Protein AF-A0A381T973-F1 (afdb_monomer)

pLDDT: mean 75.65, std 19.31, range [43.84, 96.19]

Organism: NCBI:txid408172

Foldseek 3Di:
DAKKKKKKFWWQCPPPDPRPPTDIDIDMDGDPHPVRLVVLQVLQQVLVVRQCPPPDPVSVVSNVCCVPTTPDMHMDIDDDDTPPPPCPPVPCPPPVPVVVVVVPPPPPDDDDD

Sequence (113 aa):
MKWVILVYLSINTNIGLPVDDVRHRRFDFPATDFSECIDISEQINDLVNRGRESEDQVVRSFYWVYHNMLDDIKAECVYGEPMSPSTKWENNDPWLWRNLVEDNFLTPEPPPQ

Mean predicted aligned error: 13.14 Å

Structure (mmCIF, N/CA/C/O backbone):
data_AF-A0A381T973-F1
#
_entry.id   AF-A0A381T973-F1
#
loop_
_atom_site.group_PDB
_atom_site.id
_atom_site.type_symbol
_atom_site.label_atom_id
_atom_site.label_alt_id
_atom_site.label_comp_id
_atom_site.label_asym_id
_atom_site.label_entity_id
_atom_site.label_seq_id
_atom_site.pdbx_PDB_ins_code
_atom_site.Cartn_x
_atom_site.Cartn_y
_atom_site.Cartn_z
_atom_site.occupancy
_atom_site.B_iso_or_equiv
_atom_site.auth_seq_id
_atom_site.auth_comp_id
_atom_site.auth_asym_id
_atom_site.auth_atom_id
_atom_site.pdbx_PDB_model_num
ATOM 1 N N . MET A 1 1 ? -17.484 -9.212 8.013 1.00 72.12 1 MET A N 1
ATOM 2 C CA . MET A 1 1 ? -17.174 -7.994 7.235 1.00 72.12 1 MET A CA 1
ATOM 3 C C . MET A 1 1 ? -16.205 -7.134 8.020 1.00 72.12 1 MET A C 1
ATOM 5 O O . MET A 1 1 ? -16.425 -6.942 9.211 1.00 72.12 1 MET A O 1
ATOM 9 N N . LYS A 1 2 ? -15.133 -6.669 7.385 1.00 88.38 2 LYS A N 1
ATOM 10 C CA . LYS A 1 2 ? -14.147 -5.754 7.972 1.00 88.38 2 LYS A CA 1
ATOM 11 C C . LYS A 1 2 ? -13.603 -4.821 6.895 1.00 88.38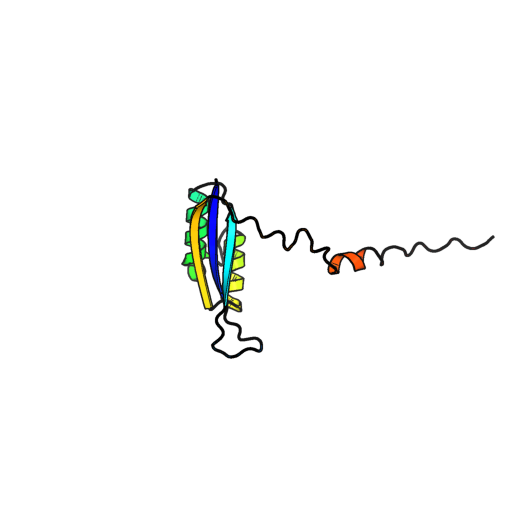 2 LYS A C 1
ATOM 13 O O . LYS A 1 2 ? -13.839 -5.048 5.709 1.00 88.38 2 LYS A O 1
ATOM 18 N N . TRP A 1 3 ? -12.903 -3.777 7.315 1.00 92.62 3 TRP A N 1
ATOM 19 C CA . TRP A 1 3 ? -12.137 -2.948 6.397 1.00 92.62 3 TRP A CA 1
ATOM 20 C C . TRP A 1 3 ? -10.917 -3.732 5.909 1.00 92.62 3 TRP A C 1
ATOM 22 O O . TRP A 1 3 ? -10.257 -4.428 6.685 1.00 92.62 3 TRP A O 1
ATOM 32 N N . VAL A 1 4 ? -10.680 -3.697 4.605 1.00 91.88 4 VAL A N 1
ATOM 33 C CA . VAL A 1 4 ? -9.623 -4.441 3.922 1.00 91.88 4 VAL A CA 1
ATOM 34 C C . VAL A 1 4 ? -8.941 -3.492 2.956 1.00 91.88 4 VAL A C 1
ATOM 36 O O . VAL A 1 4 ? -9.606 -2.747 2.238 1.00 91.88 4 VAL A O 1
ATOM 39 N N . ILE A 1 5 ? -7.618 -3.544 2.929 1.00 93.12 5 ILE A N 1
ATOM 40 C CA . ILE A 1 5 ? -6.807 -2.795 1.982 1.00 93.12 5 ILE A CA 1
ATOM 41 C C . ILE A 1 5 ? -6.423 -3.761 0.866 1.00 93.12 5 ILE A C 1
ATOM 43 O O . ILE A 1 5 ? -5.786 -4.787 1.113 1.00 93.12 5 ILE A O 1
ATOM 47 N N . LEU A 1 6 ? -6.852 -3.460 -0.357 1.00 91.12 6 LEU A N 1
ATOM 48 C CA . LEU A 1 6 ? -6.474 -4.187 -1.564 1.00 91.12 6 LEU A CA 1
ATOM 49 C C . LEU A 1 6 ? -5.299 -3.467 -2.205 1.00 91.12 6 LEU A C 1
ATOM 51 O O . LEU A 1 6 ? -5.414 -2.288 -2.505 1.00 91.12 6 LEU A O 1
ATOM 55 N N . VAL A 1 7 ? -4.196 -4.166 -2.449 1.00 90.75 7 VAL A N 1
ATOM 56 C CA . VAL A 1 7 ? -3.004 -3.608 -3.095 1.00 90.75 7 VAL A CA 1
ATOM 57 C C . VAL A 1 7 ? -2.736 -4.345 -4.395 1.00 90.75 7 VAL A C 1
ATOM 59 O O . VAL A 1 7 ? -2.556 -5.562 -4.404 1.00 90.75 7 VAL A O 1
ATOM 62 N N . TYR A 1 8 ? -2.691 -3.604 -5.492 1.00 88.88 8 TYR A N 1
ATOM 63 C CA . TYR A 1 8 ? -2.426 -4.070 -6.844 1.00 88.88 8 TYR A CA 1
ATOM 64 C C . TYR A 1 8 ? -0.998 -3.689 -7.222 1.00 88.88 8 TYR A C 1
ATOM 66 O O . TYR A 1 8 ? -0.626 -2.522 -7.147 1.00 88.88 8 TYR A O 1
ATOM 74 N N . LEU A 1 9 ? -0.200 -4.677 -7.615 1.00 88.94 9 LEU A N 1
ATOM 75 C CA . LEU A 1 9 ? 1.197 -4.520 -8.000 1.00 88.94 9 LEU A CA 1
ATOM 76 C C . LEU A 1 9 ? 1.356 -4.850 -9.479 1.00 88.94 9 LEU A C 1
ATOM 78 O O . LEU A 1 9 ? 0.962 -5.944 -9.895 1.00 88.94 9 LEU A O 1
ATOM 82 N N . SER A 1 10 ? 2.011 -3.970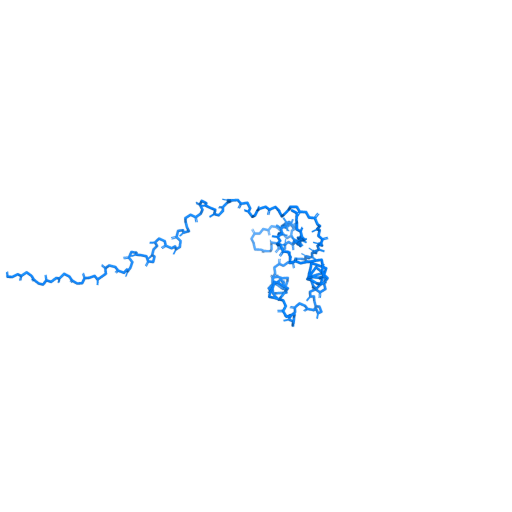 -10.223 1.00 85.88 10 SER A N 1
ATOM 83 C CA . SER A 1 10 ? 2.532 -4.254 -11.559 1.00 85.88 10 SER A CA 1
ATOM 84 C C . SER A 1 10 ? 4.025 -4.514 -11.439 1.00 85.88 10 SER A C 1
ATOM 86 O O . SER A 1 10 ? 4.779 -3.669 -10.967 1.00 85.88 10 SER A O 1
ATOM 88 N N . ILE A 1 11 ? 4.457 -5.715 -11.803 1.00 80.94 11 ILE A N 1
ATOM 89 C CA . ILE A 1 11 ? 5.840 -6.167 -11.651 1.00 80.94 11 ILE A CA 1
ATOM 90 C C . ILE A 1 11 ? 6.528 -6.086 -13.007 1.00 80.94 11 ILE A C 1
ATOM 92 O O . ILE A 1 11 ? 6.051 -6.689 -13.973 1.00 80.94 11 ILE A O 1
ATOM 96 N N . ASN A 1 12 ? 7.683 -5.424 -13.044 1.00 68.88 12 ASN A N 1
ATOM 97 C CA . ASN A 1 12 ? 8.559 -5.448 -14.204 1.00 68.88 12 ASN A CA 1
ATOM 98 C C . ASN A 1 12 ? 9.484 -6.672 -14.112 1.00 68.88 12 ASN A C 1
ATOM 100 O O . ASN A 1 12 ? 10.458 -6.685 -13.353 1.00 68.88 12 ASN A O 1
ATOM 104 N N . THR A 1 13 ? 9.174 -7.748 -14.839 1.00 60.09 13 THR A N 1
ATOM 105 C CA . THR A 1 13 ? 10.004 -8.960 -14.826 1.00 60.09 13 THR A CA 1
ATOM 106 C C . THR A 1 13 ? 11.170 -8.854 -15.806 1.00 60.09 13 THR A C 1
ATOM 108 O O . THR A 1 13 ? 11.237 -9.591 -16.782 1.00 60.09 13 THR A O 1
ATOM 111 N N . ASN A 1 14 ? 12.145 -7.996 -15.505 1.00 56.62 14 ASN A N 1
ATOM 112 C CA . ASN A 1 14 ? 13.412 -7.944 -16.251 1.00 56.62 14 ASN A CA 1
ATOM 113 C C . ASN A 1 14 ? 14.347 -9.138 -15.960 1.00 56.62 14 ASN A C 1
ATOM 115 O O . ASN A 1 14 ? 15.410 -9.270 -16.566 1.00 56.62 14 ASN A O 1
ATOM 119 N N . ILE A 1 15 ? 13.984 -10.028 -15.030 1.00 55.03 15 ILE A N 1
ATOM 120 C CA . ILE A 1 15 ? 14.789 -11.206 -14.690 1.00 55.03 15 ILE A CA 1
ATOM 121 C C . ILE A 1 15 ? 14.402 -12.369 -15.617 1.00 55.03 15 ILE A C 1
ATOM 123 O O . ILE A 1 15 ? 13.518 -13.164 -15.305 1.00 55.03 15 ILE A O 1
ATOM 127 N N . GLY A 1 16 ? 15.088 -12.466 -16.760 1.00 52.16 16 GLY A N 1
ATOM 128 C CA . GLY A 1 16 ? 15.096 -13.656 -17.627 1.00 52.16 16 GLY A CA 1
ATOM 129 C C . GLY A 1 16 ? 13.883 -13.854 -18.547 1.00 52.16 16 GLY A C 1
ATOM 130 O O . GLY A 1 16 ? 13.744 -14.933 -19.121 1.00 52.16 16 GLY A O 1
ATOM 131 N N . LEU A 1 17 ? 13.022 -12.845 -18.701 1.00 53.53 17 LEU A N 1
ATOM 132 C CA . LEU A 1 17 ? 11.838 -12.859 -19.568 1.00 53.53 17 LEU A CA 1
ATOM 133 C C . LEU A 1 17 ? 11.851 -11.654 -20.533 1.00 53.53 17 LEU A C 1
ATOM 135 O O . LEU A 1 17 ? 12.644 -10.732 -20.330 1.00 53.53 17 LEU A O 1
ATOM 139 N N . PRO A 1 18 ? 11.040 -11.661 -21.611 1.00 55.50 18 PRO A N 1
ATOM 140 C CA . PRO A 1 18 ? 10.945 -10.531 -22.534 1.00 55.50 18 PRO A CA 1
ATOM 141 C C . PRO A 1 18 ? 10.552 -9.244 -21.798 1.00 55.50 18 PRO A C 1
ATOM 143 O O . PRO A 1 18 ? 9.714 -9.282 -20.900 1.00 55.50 18 PRO A O 1
ATOM 146 N N . VAL A 1 19 ? 11.129 -8.116 -22.224 1.00 55.78 19 VAL A N 1
ATOM 147 C CA . VAL A 1 19 ? 11.013 -6.770 -21.614 1.00 55.78 19 VAL A CA 1
ATOM 148 C C . VAL A 1 19 ? 9.557 -6.279 -21.473 1.00 55.78 19 VAL A C 1
ATOM 150 O O . VAL A 1 19 ? 9.288 -5.370 -20.697 1.00 55.78 19 VAL A O 1
ATOM 153 N N . ASP A 1 20 ? 8.608 -6.926 -22.153 1.00 57.59 20 ASP A N 1
ATOM 154 C CA . ASP A 1 20 ? 7.195 -6.536 -22.209 1.00 57.59 20 ASP A CA 1
ATOM 155 C C . ASP A 1 20 ? 6.251 -7.411 -21.348 1.00 57.59 20 ASP A C 1
ATOM 157 O O . ASP A 1 20 ? 5.033 -7.237 -21.401 1.00 57.59 20 ASP A O 1
ATOM 161 N N . ASP A 1 21 ? 6.762 -8.369 -20.559 1.00 58.41 21 ASP A N 1
ATOM 162 C CA . ASP A 1 21 ? 5.920 -9.302 -19.780 1.00 58.41 21 ASP A CA 1
ATOM 163 C C . ASP A 1 21 ? 5.493 -8.702 -18.416 1.00 58.41 21 ASP A C 1
ATOM 165 O O . ASP A 1 21 ? 5.953 -9.115 -17.352 1.00 58.41 21 ASP A O 1
ATOM 169 N N . VAL A 1 22 ? 4.614 -7.690 -18.424 1.00 63.28 22 VAL A N 1
ATOM 170 C CA . VAL A 1 22 ? 4.101 -7.050 -17.191 1.00 63.28 22 VAL A CA 1
ATOM 171 C C . VAL A 1 22 ? 3.138 -7.984 -16.452 1.00 63.28 22 VAL A C 1
ATOM 173 O O . VAL A 1 22 ? 2.074 -8.353 -16.958 1.00 63.28 22 VAL A O 1
ATOM 176 N N . ARG A 1 23 ? 3.471 -8.338 -15.204 1.00 72.06 23 ARG A N 1
ATOM 177 C CA . ARG A 1 23 ? 2.630 -9.208 -14.363 1.00 72.06 23 ARG A CA 1
ATOM 178 C C . ARG A 1 23 ? 1.913 -8.420 -13.285 1.00 72.06 23 ARG A C 1
ATOM 180 O O . ARG A 1 23 ? 2.542 -7.686 -12.531 1.00 72.06 23 ARG A O 1
ATOM 187 N N . HIS A 1 24 ? 0.617 -8.675 -13.144 1.00 78.12 24 HIS A N 1
ATOM 188 C CA . HIS A 1 24 ? -0.206 -8.075 -12.101 1.00 78.12 24 HIS A CA 1
ATOM 189 C C . HIS A 1 24 ? -0.384 -9.053 -10.935 1.00 78.12 24 HIS A C 1
ATOM 191 O O . HIS A 1 24 ? -0.712 -10.227 -11.135 1.00 78.12 24 HIS A O 1
ATOM 197 N N . ARG A 1 25 ? -0.181 -8.583 -9.704 1.00 81.56 25 ARG A N 1
ATOM 198 C CA . ARG A 1 25 ? -0.517 -9.316 -8.474 1.00 81.56 25 ARG A CA 1
ATOM 199 C C . ARG A 1 25 ? -1.397 -8.465 -7.579 1.00 81.56 25 ARG A C 1
ATOM 201 O O . ARG A 1 25 ? -1.276 -7.249 -7.575 1.00 81.56 25 ARG A O 1
ATOM 208 N N . ARG A 1 26 ? -2.249 -9.119 -6.792 1.00 82.50 26 ARG A N 1
ATOM 209 C CA . ARG A 1 26 ? -3.049 -8.466 -5.759 1.00 82.50 26 ARG A CA 1
ATOM 210 C C . ARG A 1 26 ? -2.746 -9.078 -4.401 1.00 82.50 26 ARG A C 1
ATOM 212 O O . ARG A 1 26 ? -2.684 -10.301 -4.289 1.00 82.50 26 ARG A O 1
ATOM 219 N N . PHE A 1 27 ? -2.605 -8.218 -3.408 1.00 84.00 27 PHE A N 1
ATOM 220 C CA . PHE A 1 27 ? -2.556 -8.565 -1.999 1.00 84.00 27 PHE A CA 1
ATOM 221 C C . PHE A 1 27 ? -3.742 -7.933 -1.294 1.00 84.00 27 PHE A C 1
ATOM 223 O O . PHE A 1 27 ? -4.202 -6.862 -1.682 1.00 84.00 27 PHE A O 1
ATOM 230 N N . ASP A 1 28 ? -4.224 -8.596 -0.261 1.00 85.62 28 ASP A N 1
ATOM 231 C CA . ASP A 1 28 ? -5.250 -8.064 0.607 1.00 85.62 28 ASP A CA 1
ATOM 232 C C . ASP A 1 28 ? -4.858 -8.287 2.061 1.00 85.62 28 ASP A C 1
ATOM 234 O O . ASP A 1 28 ? -4.351 -9.345 2.439 1.00 85.62 28 ASP A O 1
ATOM 238 N N . PHE A 1 29 ? -5.047 -7.258 2.877 1.00 85.00 29 PHE A N 1
ATOM 239 C CA . PHE A 1 29 ? -4.796 -7.344 4.307 1.00 85.00 29 PHE A CA 1
ATOM 240 C C . PHE A 1 29 ? -5.863 -6.580 5.085 1.00 85.00 29 PHE A C 1
ATOM 242 O O . PHE A 1 29 ? -6.420 -5.591 4.599 1.00 85.00 29 PHE A O 1
ATOM 249 N N . PRO A 1 30 ? -6.220 -7.078 6.277 1.00 89.88 30 PRO A N 1
ATOM 250 C CA . PRO A 1 30 ? -7.243 -6.449 7.089 1.00 89.88 30 PRO A CA 1
ATOM 251 C C . PRO A 1 30 ? -6.736 -5.153 7.722 1.00 89.88 30 PRO A C 1
ATOM 253 O O . PRO A 1 30 ? -5.593 -5.097 8.163 1.00 89.88 30 PRO A O 1
ATOM 256 N N . ALA A 1 31 ? -7.627 -4.174 7.837 1.00 90.56 31 ALA A N 1
ATOM 257 C CA . ALA A 1 31 ? -7.460 -2.992 8.674 1.00 90.56 31 ALA A CA 1
ATOM 258 C C . ALA A 1 31 ? -8.367 -3.091 9.912 1.00 90.56 31 ALA A C 1
ATOM 260 O O . ALA A 1 31 ? -9.396 -3.782 9.897 1.00 90.56 31 ALA A O 1
ATOM 261 N N . THR A 1 32 ? -7.991 -2.399 10.981 1.00 91.38 32 THR A N 1
ATOM 262 C CA . THR A 1 32 ? -8.734 -2.341 12.246 1.00 91.38 32 THR A CA 1
ATOM 263 C C . THR A 1 32 ? -10.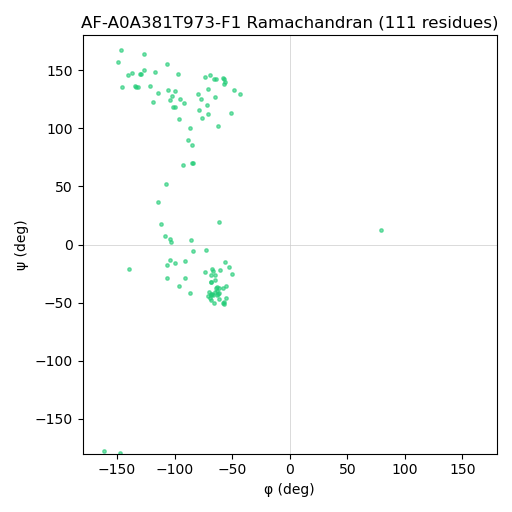019 -1.538 12.079 1.00 91.38 32 THR A C 1
ATOM 265 O O . THR A 1 32 ? -11.087 -1.971 12.518 1.00 91.38 32 THR A O 1
ATOM 268 N N . ASP A 1 33 ? -9.938 -0.393 11.399 1.00 93.06 33 ASP A N 1
ATOM 269 C CA . ASP A 1 33 ? -11.065 0.498 11.146 1.00 93.06 33 ASP A CA 1
ATOM 270 C C . ASP A 1 33 ? -10.953 1.237 9.798 1.00 93.06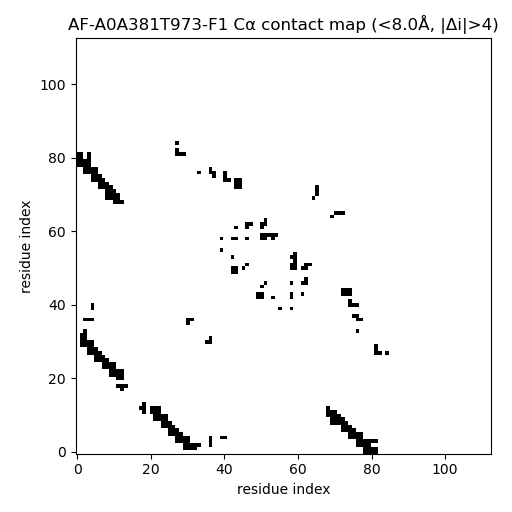 33 ASP A C 1
ATOM 272 O O . ASP A 1 33 ? -10.033 1.020 9.009 1.00 93.06 33 ASP A O 1
ATOM 276 N N . PHE A 1 34 ? -11.946 2.082 9.508 1.00 93.69 34 PHE A N 1
ATOM 277 C CA . PHE A 1 34 ? -12.005 2.866 8.273 1.00 93.69 34 PHE A CA 1
ATOM 278 C C . PHE A 1 34 ? -10.863 3.882 8.161 1.00 93.69 34 PHE A C 1
ATOM 280 O O . PHE A 1 34 ? -10.360 4.109 7.062 1.00 93.69 34 PHE A O 1
ATOM 287 N N . SER A 1 35 ? -10.470 4.494 9.281 1.00 95.88 35 SER A N 1
ATOM 288 C CA . SER A 1 35 ? -9.448 5.539 9.301 1.00 95.88 35 SER A CA 1
ATOM 289 C C . SER A 1 35 ? -8.090 4.952 8.953 1.00 95.88 35 SER A C 1
ATOM 291 O O . SER A 1 35 ? -7.414 5.482 8.079 1.00 95.88 35 SER A O 1
ATOM 293 N N . GLU A 1 36 ? -7.724 3.832 9.580 1.00 94.56 36 GLU A N 1
ATOM 294 C CA . GLU A 1 36 ? -6.497 3.098 9.259 1.00 94.56 36 GLU A CA 1
ATOM 295 C C . GLU A 1 36 ? -6.513 2.605 7.803 1.00 94.56 36 GLU A C 1
ATOM 297 O O . GLU A 1 36 ? -5.527 2.729 7.082 1.00 94.56 36 GLU A O 1
ATOM 302 N N . CYS A 1 37 ? -7.657 2.095 7.342 1.00 94.88 37 CYS A N 1
ATOM 303 C CA . CYS A 1 37 ? -7.815 1.588 5.982 1.00 94.88 37 CYS A CA 1
ATOM 304 C C . CYS A 1 37 ? -7.578 2.662 4.909 1.00 94.88 37 CYS A C 1
ATOM 306 O O . CYS A 1 37 ? -6.836 2.423 3.954 1.00 94.88 37 CYS A O 1
ATOM 308 N N . ILE A 1 38 ? -8.177 3.847 5.072 1.00 96.19 38 ILE A N 1
ATOM 309 C CA . ILE A 1 38 ? -7.946 4.985 4.175 1.00 96.19 38 ILE A CA 1
ATOM 310 C C . ILE A 1 38 ? -6.499 5.465 4.285 1.00 96.19 38 ILE A C 1
ATOM 312 O O . ILE A 1 38 ? -5.841 5.561 3.252 1.00 96.19 38 ILE A O 1
ATOM 316 N N . ASP A 1 39 ? -5.992 5.696 5.498 1.00 95.88 39 ASP A N 1
ATOM 317 C CA . ASP A 1 39 ? -4.656 6.260 5.719 1.00 95.88 39 ASP A CA 1
ATOM 318 C C . ASP A 1 39 ? -3.558 5.398 5.081 1.00 95.88 39 ASP A C 1
ATOM 320 O O . ASP A 1 39 ? -2.779 5.882 4.257 1.00 95.88 39 ASP A O 1
ATOM 324 N N . ILE A 1 40 ? -3.559 4.088 5.348 1.00 95.25 40 ILE A N 1
ATOM 325 C CA . ILE A 1 40 ? -2.594 3.170 4.733 1.00 95.25 40 ILE A CA 1
ATOM 326 C C . ILE A 1 40 ? -2.769 3.139 3.209 1.00 95.25 40 ILE A C 1
ATOM 328 O O . ILE A 1 40 ? -1.777 3.167 2.481 1.00 95.25 40 ILE A O 1
ATOM 332 N N . SER A 1 41 ? -4.005 3.105 2.693 1.00 95.06 41 SER A N 1
ATOM 333 C CA . SER A 1 41 ? -4.232 3.079 1.241 1.00 95.06 41 SER A CA 1
ATOM 334 C C . SER A 1 41 ? -3.720 4.344 0.539 1.00 95.06 41 SER A C 1
ATOM 336 O O . SER A 1 41 ? -3.100 4.253 -0.521 1.00 95.06 41 SER A O 1
ATOM 338 N N . GLU A 1 42 ? -3.901 5.520 1.143 1.00 95.69 42 GLU A N 1
ATOM 339 C CA . GLU A 1 42 ? -3.387 6.790 0.629 1.00 95.69 42 GLU A CA 1
ATOM 340 C C . GLU A 1 42 ? -1.861 6.839 0.689 1.00 95.69 42 GLU A C 1
ATOM 342 O O . GLU A 1 42 ? -1.221 7.252 -0.277 1.00 95.69 42 GLU A O 1
ATOM 347 N N . GLN A 1 43 ? -1.262 6.367 1.784 1.00 96.19 43 GLN A N 1
ATOM 348 C CA . GLN A 1 43 ? 0.191 6.277 1.902 1.00 96.19 43 GLN A CA 1
ATOM 349 C C . GLN A 1 43 ? 0.802 5.310 0.880 1.00 96.19 43 GLN A C 1
ATOM 351 O O . GLN A 1 43 ? 1.869 5.602 0.343 1.00 96.19 43 GLN A O 1
ATOM 356 N N . ILE A 1 44 ? 0.131 4.193 0.569 1.00 94.94 44 ILE A N 1
ATOM 357 C CA . ILE A 1 44 ? 0.571 3.270 -0.488 1.00 94.94 44 ILE A CA 1
ATOM 358 C C . ILE A 1 44 ? 0.478 3.937 -1.869 1.00 94.94 44 ILE A C 1
ATOM 360 O O . ILE A 1 44 ? 1.405 3.837 -2.671 1.00 94.94 44 ILE A O 1
ATOM 364 N N . ASN A 1 45 ? -0.611 4.654 -2.147 1.00 94.00 45 ASN A N 1
ATOM 365 C CA . ASN A 1 45 ? -0.781 5.377 -3.411 1.00 94.00 45 ASN A CA 1
ATOM 366 C C . ASN A 1 45 ? 0.200 6.557 -3.575 1.00 94.00 45 ASN A C 1
ATOM 368 O O . ASN A 1 45 ? 0.456 6.979 -4.700 1.00 94.00 45 ASN A O 1
ATOM 372 N N . ASP A 1 46 ? 0.769 7.067 -2.480 1.00 94.94 46 ASP A N 1
ATOM 373 C CA . ASP A 1 46 ? 1.781 8.133 -2.456 1.00 94.94 46 ASP A CA 1
ATOM 374 C C . ASP A 1 46 ? 3.144 7.637 -1.923 1.00 94.94 46 ASP A C 1
ATOM 376 O O . ASP A 1 46 ? 3.880 8.339 -1.220 1.00 94.94 46 ASP A O 1
ATOM 380 N N . LEU A 1 47 ? 3.500 6.390 -2.254 1.00 92.62 47 LEU A N 1
ATOM 381 C CA . LEU A 1 47 ? 4.695 5.709 -1.740 1.00 92.62 47 LEU A CA 1
ATOM 382 C C . LEU A 1 47 ? 5.998 6.469 -1.970 1.00 92.62 47 LEU A C 1
ATOM 384 O O . LEU A 1 47 ? 6.888 6.422 -1.123 1.00 92.62 47 LEU A O 1
ATOM 388 N N . VAL A 1 48 ? 6.129 7.167 -3.096 1.00 90.19 48 VAL A N 1
ATOM 389 C CA . VAL A 1 48 ? 7.348 7.918 -3.427 1.00 90.19 48 VAL A CA 1
ATOM 390 C C . VAL A 1 48 ? 7.624 9.010 -2.391 1.00 90.19 48 VAL A C 1
ATOM 392 O O . VAL A 1 48 ? 8.778 9.216 -2.022 1.00 90.19 48 VAL A O 1
ATOM 395 N N . ASN A 1 49 ? 6.578 9.669 -1.887 1.00 91.38 49 ASN A N 1
ATOM 396 C CA . ASN A 1 49 ? 6.721 10.785 -0.955 1.00 91.38 49 ASN A CA 1
ATOM 397 C C . ASN A 1 49 ? 6.581 10.353 0.509 1.00 91.38 49 ASN A C 1
ATOM 399 O O . ASN A 1 49 ? 7.268 10.890 1.374 1.00 91.38 49 ASN A O 1
ATOM 403 N N . ARG A 1 50 ? 5.704 9.384 0.798 1.00 92.00 50 ARG A N 1
ATOM 404 C CA . ARG A 1 50 ? 5.347 8.982 2.171 1.00 92.00 50 ARG A CA 1
ATOM 405 C C . ARG A 1 50 ? 5.928 7.638 2.593 1.00 92.00 50 ARG A C 1
ATOM 407 O O . ARG A 1 50 ? 6.007 7.341 3.779 1.00 92.00 50 ARG A O 1
ATOM 414 N N . GLY A 1 51 ? 6.356 6.821 1.635 1.00 91.44 51 GLY A N 1
ATOM 415 C CA . GLY A 1 51 ? 6.645 5.412 1.867 1.00 91.44 51 GLY A CA 1
ATOM 416 C C . GLY A 1 51 ? 7.861 5.142 2.745 1.00 91.44 51 GLY A C 1
ATOM 417 O O . GLY A 1 51 ? 7.814 4.277 3.614 1.00 91.44 51 GLY A O 1
ATOM 418 N N . ARG A 1 52 ? 8.956 5.879 2.536 1.00 93.00 52 ARG A N 1
ATOM 419 C CA . ARG A 1 52 ? 10.242 5.615 3.202 1.00 93.00 52 ARG A CA 1
ATOM 420 C C . ARG A 1 52 ? 10.188 5.812 4.717 1.00 93.00 52 ARG A C 1
ATOM 422 O O . ARG A 1 52 ? 10.802 5.043 5.453 1.00 93.00 52 ARG A O 1
ATOM 429 N N . GLU A 1 53 ? 9.496 6.860 5.151 1.00 94.06 53 GLU A N 1
ATOM 430 C CA . GLU A 1 53 ? 9.455 7.330 6.542 1.00 94.06 53 GLU A CA 1
ATOM 431 C C . GLU A 1 53 ? 8.104 7.060 7.214 1.00 94.06 53 GLU A C 1
ATOM 433 O O . GLU A 1 53 ? 7.882 7.508 8.332 1.00 94.06 53 GLU A O 1
ATOM 438 N N . SER A 1 54 ? 7.203 6.321 6.556 1.00 93.12 54 SER A N 1
ATOM 439 C CA . SER A 1 54 ? 5.918 5.946 7.146 1.00 93.12 54 SER A CA 1
ATOM 440 C C . SER A 1 54 ? 6.115 5.214 8.476 1.00 93.12 54 SER A C 1
ATOM 442 O O . SER A 1 54 ? 7.005 4.370 8.612 1.00 93.12 54 SER A O 1
ATOM 444 N N . GLU A 1 55 ? 5.268 5.507 9.460 1.00 93.94 55 GLU A N 1
ATOM 445 C CA . GLU A 1 55 ? 5.214 4.763 10.723 1.00 93.94 55 GLU A CA 1
ATOM 446 C C . GLU A 1 55 ? 4.678 3.336 10.509 1.00 93.94 55 GLU A C 1
ATOM 448 O O . GLU A 1 55 ? 5.067 2.405 11.225 1.00 93.94 55 GLU A O 1
ATOM 453 N N . ASP A 1 56 ? 3.879 3.134 9.457 1.00 93.00 56 ASP A N 1
ATOM 454 C CA . ASP A 1 56 ? 3.317 1.843 9.092 1.00 93.00 56 ASP A CA 1
ATOM 455 C C . ASP A 1 56 ? 4.360 0.939 8.406 1.00 93.00 56 ASP A C 1
ATOM 457 O O . ASP A 1 56 ? 5.011 1.277 7.410 1.00 93.00 56 ASP A O 1
ATOM 461 N N . GLN A 1 57 ? 4.536 -0.265 8.952 1.00 91.81 57 GLN A N 1
ATOM 462 C CA . GLN A 1 57 ? 5.535 -1.215 8.467 1.00 91.81 57 GLN A CA 1
ATOM 463 C C . GLN A 1 57 ? 5.204 -1.776 7.077 1.00 91.81 57 GLN A C 1
ATOM 465 O O . GLN A 1 57 ? 6.128 -2.087 6.316 1.00 91.81 57 GLN A O 1
ATOM 470 N N . VAL A 1 58 ? 3.924 -1.928 6.741 1.00 90.38 58 VAL A N 1
ATOM 471 C CA . VAL A 1 58 ? 3.474 -2.437 5.442 1.00 90.38 58 VAL A CA 1
ATOM 472 C C . VAL A 1 58 ? 3.786 -1.407 4.364 1.00 90.38 58 VAL A C 1
ATOM 474 O O . VAL A 1 58 ? 4.409 -1.752 3.357 1.00 90.38 58 VAL A O 1
ATOM 477 N N . VAL A 1 59 ? 3.470 -0.136 4.618 1.00 93.75 59 VAL A N 1
ATOM 478 C CA . VAL A 1 59 ? 3.816 0.985 3.732 1.00 93.75 59 VAL A CA 1
ATOM 479 C C . VAL A 1 59 ? 5.331 1.047 3.498 1.00 93.75 59 VAL A C 1
ATOM 481 O O . VAL A 1 59 ? 5.778 1.024 2.346 1.00 93.75 59 VAL A O 1
ATOM 484 N N . ARG A 1 60 ? 6.147 1.028 4.565 1.00 95.06 60 ARG A N 1
ATOM 485 C CA . ARG A 1 60 ? 7.620 1.025 4.430 1.00 95.06 60 ARG A CA 1
ATOM 486 C C . ARG A 1 60 ? 8.142 -0.156 3.623 1.00 95.06 60 ARG A C 1
ATOM 488 O O . ARG A 1 60 ? 9.110 -0.026 2.878 1.00 95.06 60 ARG A O 1
ATOM 495 N N . SER A 1 61 ? 7.525 -1.321 3.776 1.00 92.12 61 SER A N 1
ATOM 496 C CA . SER A 1 61 ? 7.925 -2.522 3.043 1.00 92.12 61 SER A CA 1
ATOM 497 C C . SER A 1 61 ? 7.622 -2.374 1.549 1.00 92.12 61 SER A C 1
ATOM 499 O O . SER A 1 61 ? 8.484 -2.666 0.717 1.00 92.12 61 SER A O 1
ATOM 501 N N . PHE A 1 62 ? 6.447 -1.842 1.192 1.00 93.44 62 PHE A N 1
ATOM 502 C CA . PHE A 1 62 ? 6.096 -1.574 -0.203 1.00 93.44 62 PHE A CA 1
ATOM 503 C C . PHE A 1 62 ? 6.972 -0.503 -0.855 1.00 93.44 62 PHE A C 1
ATOM 505 O O . PHE A 1 62 ? 7.260 -0.636 -2.040 1.00 93.44 62 PHE A O 1
ATOM 512 N N . TYR A 1 63 ? 7.481 0.483 -0.110 1.00 94.62 63 TYR A N 1
ATOM 513 C CA . TYR A 1 63 ? 8.456 1.449 -0.637 1.00 94.62 63 TYR A CA 1
ATOM 514 C C . TYR A 1 63 ? 9.694 0.763 -1.221 1.00 94.62 63 TYR A C 1
ATOM 516 O O . TYR A 1 63 ? 10.126 1.086 -2.332 1.00 94.62 63 TYR A O 1
ATOM 524 N N . TRP A 1 64 ? 10.249 -0.211 -0.496 1.00 92.31 64 TRP A N 1
ATOM 525 C CA . TRP A 1 64 ? 11.424 -0.950 -0.950 1.00 92.31 64 TRP A CA 1
ATOM 526 C C . TRP A 1 64 ? 11.106 -1.867 -2.125 1.00 92.31 64 TRP A C 1
ATOM 528 O O . TRP A 1 64 ? 11.888 -1.934 -3.072 1.00 92.31 64 TRP A O 1
ATOM 5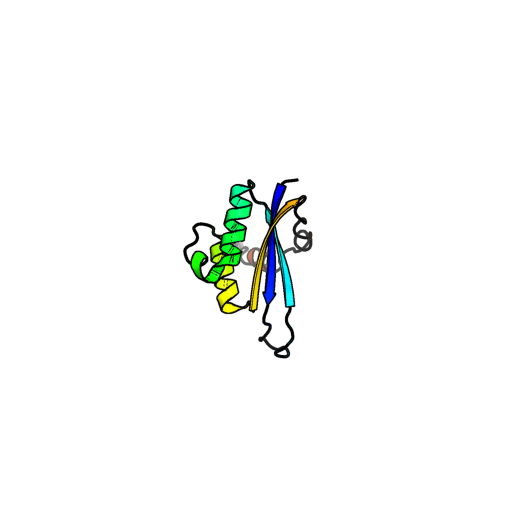38 N N . VAL A 1 65 ? 9.9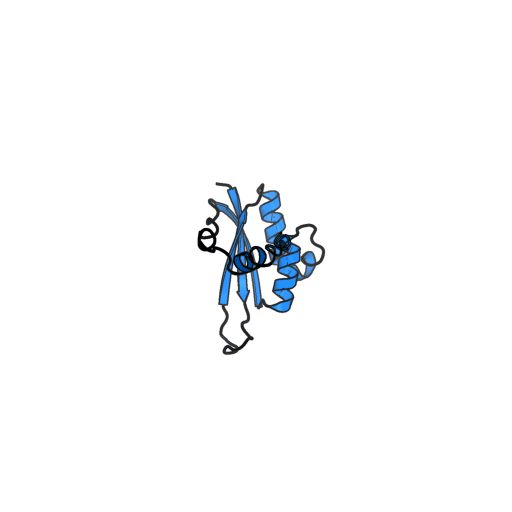59 -2.550 -2.093 1.00 89.44 65 VAL A N 1
ATOM 539 C CA . VAL A 1 65 ? 9.530 -3.414 -3.203 1.00 89.44 65 VAL A CA 1
ATOM 540 C C . VAL A 1 65 ? 9.304 -2.584 -4.469 1.00 89.44 65 VAL A C 1
ATOM 542 O O . VAL A 1 65 ? 9.792 -2.964 -5.534 1.00 89.44 65 VAL A O 1
ATOM 545 N N . TYR A 1 66 ? 8.650 -1.427 -4.342 1.00 89.88 66 TYR A N 1
ATOM 546 C CA . TYR A 1 66 ? 8.408 -0.497 -5.440 1.00 89.88 66 TYR A CA 1
ATOM 547 C C . TYR A 1 66 ? 9.713 -0.051 -6.103 1.00 89.88 66 TYR A C 1
ATOM 549 O O . TYR A 1 66 ? 9.870 -0.212 -7.306 1.00 89.88 66 TYR A O 1
ATOM 557 N N . HIS A 1 67 ? 10.700 0.380 -5.314 1.00 88.75 67 HIS A N 1
ATOM 558 C CA . HIS A 1 67 ? 11.980 0.860 -5.844 1.00 88.75 67 HIS A CA 1
ATOM 559 C C . HIS A 1 67 ? 12.840 -0.205 -6.537 1.00 88.75 67 HIS A C 1
ATOM 561 O O . HIS A 1 67 ? 13.717 0.152 -7.320 1.00 88.75 67 HIS A O 1
ATOM 567 N N . ASN A 1 68 ? 12.648 -1.490 -6.231 1.00 85.88 68 ASN A N 1
ATOM 568 C CA . ASN A 1 68 ? 13.514 -2.553 -6.748 1.00 85.88 68 ASN A CA 1
ATOM 569 C C . ASN A 1 68 ? 12.860 -3.407 -7.840 1.00 85.88 68 ASN A C 1
ATOM 571 O O . ASN A 1 68 ? 13.579 -3.985 -8.652 1.00 85.88 68 ASN A O 1
ATOM 575 N N . MET A 1 69 ? 11.530 -3.555 -7.829 1.00 83.81 69 MET A N 1
ATOM 576 C CA . MET A 1 69 ? 10.860 -4.615 -8.595 1.00 83.81 69 MET A CA 1
ATOM 577 C C . MET A 1 69 ? 9.558 -4.194 -9.286 1.00 83.81 69 MET A C 1
ATOM 579 O O . MET A 1 69 ? 9.121 -4.890 -10.207 1.00 83.81 69 MET A O 1
ATOM 583 N N . LEU A 1 70 ? 8.896 -3.122 -8.838 1.00 85.38 70 LEU A N 1
ATOM 584 C CA . LEU A 1 70 ? 7.587 -2.753 -9.382 1.00 85.38 70 LEU A CA 1
ATOM 585 C C . LEU A 1 70 ? 7.705 -1.681 -10.456 1.00 85.38 70 LEU A C 1
ATOM 587 O O . LEU A 1 70 ? 8.554 -0.801 -10.390 1.00 85.38 70 LEU A O 1
ATOM 591 N N . ASP A 1 71 ? 6.806 -1.783 -11.424 1.00 85.44 71 ASP A N 1
ATOM 592 C CA . ASP A 1 71 ? 6.520 -0.741 -12.403 1.00 85.44 71 ASP A CA 1
ATOM 593 C C . ASP A 1 71 ? 5.466 0.236 -11.862 1.00 85.44 71 ASP A C 1
ATOM 595 O O . ASP A 1 71 ? 5.610 1.447 -11.984 1.00 85.44 71 ASP A O 1
ATOM 599 N N . ASP A 1 72 ? 4.425 -0.296 -11.207 1.00 88.81 72 ASP A N 1
ATOM 600 C CA . ASP A 1 72 ? 3.327 0.487 -10.633 1.00 88.81 72 ASP A CA 1
ATOM 601 C C . ASP A 1 72 ? 2.743 -0.199 -9.386 1.00 88.81 72 ASP A C 1
ATOM 603 O O . ASP A 1 72 ? 2.860 -1.419 -9.197 1.00 88.81 72 ASP A O 1
ATOM 607 N N . ILE A 1 73 ? 2.098 0.594 -8.532 1.00 91.25 73 ILE A N 1
ATOM 608 C CA . ILE A 1 73 ? 1.394 0.146 -7.331 1.00 91.25 73 ILE A CA 1
ATOM 609 C C . ILE A 1 73 ? 0.162 1.012 -7.066 1.00 91.25 73 ILE A C 1
ATOM 611 O O . ILE A 1 73 ? 0.222 2.237 -7.112 1.00 91.25 73 ILE A O 1
ATOM 615 N N . LYS A 1 74 ? -0.963 0.367 -6.743 1.00 92.56 74 LYS A N 1
ATOM 616 C CA . LYS A 1 74 ? -2.199 1.042 -6.321 1.00 92.56 74 LYS A CA 1
ATOM 617 C C . LYS A 1 74 ? -2.840 0.340 -5.141 1.00 92.56 74 LYS A C 1
ATOM 619 O O . LYS A 1 74 ? -2.778 -0.883 -5.055 1.00 92.56 74 LYS A O 1
ATOM 624 N N . ALA A 1 75 ? -3.500 1.095 -4.274 1.00 93.31 75 ALA A N 1
ATOM 625 C CA . ALA A 1 75 ? -4.243 0.572 -3.140 1.00 93.31 75 ALA A CA 1
ATOM 626 C C . ALA A 1 75 ? -5.674 1.116 -3.060 1.00 93.31 75 ALA A C 1
ATOM 628 O O . ALA A 1 75 ? -5.934 2.271 -3.394 1.00 93.31 75 ALA A O 1
ATOM 629 N N . GLU A 1 76 ? -6.590 0.283 -2.572 1.00 92.69 76 GLU A N 1
ATOM 630 C CA . GLU A 1 76 ? -8.000 0.605 -2.351 1.00 92.69 76 GLU A CA 1
ATOM 631 C C . GLU A 1 76 ? -8.426 0.170 -0.947 1.00 92.69 76 GLU A C 1
ATOM 633 O O . GLU A 1 76 ? -8.138 -0.949 -0.523 1.00 92.69 76 GLU A O 1
ATOM 638 N N . CYS A 1 77 ? -9.161 1.031 -0.247 1.00 93.50 77 CYS A N 1
ATOM 639 C CA . CYS A 1 77 ? -9.833 0.681 0.998 1.00 93.50 77 CYS A CA 1
ATOM 640 C C . CYS A 1 77 ? -11.264 0.203 0.711 1.00 93.50 77 CYS A C 1
ATOM 642 O O . CYS A 1 77 ? -12.071 0.945 0.146 1.00 93.50 77 CYS A O 1
ATOM 644 N N . VAL A 1 78 ? -11.604 -1.023 1.115 1.00 92.44 78 VAL A N 1
ATOM 645 C CA . VAL A 1 78 ? -12.926 -1.624 0.880 1.00 92.44 78 VAL A CA 1
ATOM 646 C C . VAL A 1 78 ? -13.521 -2.205 2.162 1.00 92.44 78 VAL A C 1
ATOM 648 O O . VAL A 1 78 ? -12.809 -2.736 3.012 1.00 92.44 78 VAL A O 1
ATOM 651 N N . TYR A 1 79 ? -14.847 -2.146 2.299 1.00 90.69 79 TYR A N 1
ATOM 652 C CA . TYR A 1 79 ? -15.566 -2.854 3.360 1.00 90.69 79 TYR A CA 1
ATOM 653 C C . TYR A 1 79 ? -16.085 -4.183 2.819 1.00 90.69 79 TYR A C 1
ATOM 655 O O . TYR A 1 79 ? -17.007 -4.213 2.002 1.00 90.69 79 TYR A O 1
ATOM 663 N N . GLY A 1 80 ? -15.485 -5.290 3.248 1.00 85.00 80 GLY A N 1
ATOM 664 C CA . GLY A 1 80 ? -15.733 -6.584 2.626 1.00 85.00 80 GLY A CA 1
ATOM 665 C C . GLY A 1 80 ? -15.343 -7.772 3.489 1.00 85.00 80 GLY A C 1
ATOM 666 O O . GLY A 1 80 ? -14.921 -7.646 4.643 1.00 85.00 80 GLY A O 1
ATOM 667 N N . GLU A 1 81 ? -15.507 -8.962 2.926 1.00 75.62 81 GLU A N 1
ATOM 668 C CA . GLU A 1 81 ? -14.778 -10.125 3.414 1.00 75.62 81 GLU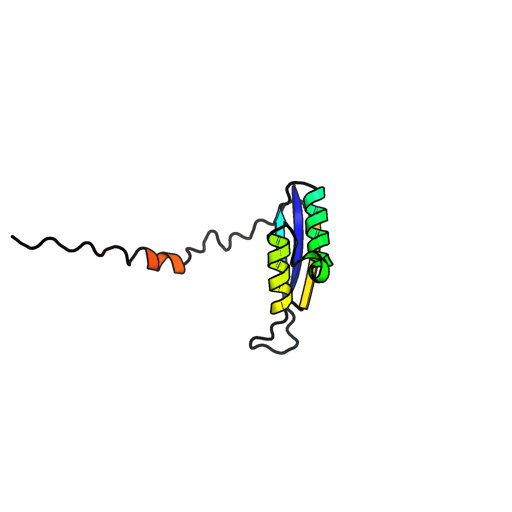 A CA 1
ATOM 669 C C . GLU A 1 81 ? -13.362 -10.058 2.836 1.00 75.62 81 GLU A C 1
ATOM 671 O O . GLU A 1 81 ? -13.224 -9.850 1.627 1.00 75.62 81 GLU A O 1
ATOM 676 N N . PRO A 1 82 ? -12.305 -10.193 3.661 1.00 63.75 82 PRO A N 1
ATOM 677 C CA . PRO A 1 82 ? -10.972 -10.390 3.108 1.00 63.75 82 PRO A CA 1
ATOM 678 C C . PRO A 1 82 ? -11.018 -11.648 2.244 1.00 63.75 82 PRO A C 1
ATOM 680 O O . PRO A 1 82 ? -11.684 -12.628 2.605 1.00 63.75 82 PRO A O 1
ATOM 683 N N . MET A 1 83 ? -10.298 -11.663 1.132 1.00 63.00 83 MET A N 1
ATOM 684 C CA . MET A 1 83 ? -10.058 -12.949 0.509 1.00 63.00 83 MET A CA 1
ATOM 685 C C . MET A 1 83 ? -9.085 -13.643 1.441 1.00 63.00 83 MET A C 1
ATOM 687 O O . MET A 1 83 ? -7.968 -13.190 1.643 1.00 63.00 83 MET A O 1
ATOM 691 N N . SER A 1 84 ? -9.543 -14.707 2.102 1.00 52.41 84 SER A N 1
ATOM 692 C CA . SER A 1 84 ? -8.652 -15.521 2.924 1.00 52.41 84 SER A CA 1
ATOM 693 C C . SER A 1 84 ? -7.349 -15.723 2.146 1.00 52.41 84 SER A C 1
ATOM 695 O O . SER A 1 84 ? -7.452 -16.070 0.958 1.00 52.41 84 SER A O 1
ATOM 697 N N . PRO A 1 85 ? -6.156 -15.467 2.729 1.00 50.09 85 PRO A N 1
ATOM 698 C CA . PRO A 1 85 ? -4.916 -15.799 2.049 1.00 50.09 85 PRO A CA 1
ATOM 699 C C . PRO A 1 85 ? -5.080 -17.248 1.624 1.00 50.09 85 PRO A C 1
ATOM 701 O O . PRO A 1 85 ? -5.283 -18.114 2.475 1.00 50.09 85 PRO A O 1
ATOM 704 N N . SER A 1 86 ? -5.156 -17.482 0.306 1.00 46.91 86 SER A N 1
ATOM 705 C CA . SER A 1 86 ? -5.542 -18.792 -0.213 1.00 46.91 86 SER A CA 1
ATOM 706 C C . SER A 1 86 ? -4.711 -19.833 0.527 1.00 46.91 86 SER A C 1
ATOM 708 O O . SER A 1 86 ? -3.496 -19.644 0.651 1.00 46.91 86 SER A O 1
ATOM 710 N N . THR A 1 87 ? -5.340 -20.902 1.007 1.00 46.44 87 THR A N 1
ATOM 711 C CA . THR A 1 87 ? -4.753 -21.977 1.828 1.00 46.44 87 THR A CA 1
ATOM 712 C C . THR A 1 87 ? -3.622 -22.756 1.140 1.00 46.44 87 THR A C 1
ATOM 714 O O . THR A 1 87 ? -3.221 -23.827 1.583 1.00 46.44 87 THR A O 1
ATOM 717 N N . LYS A 1 88 ? -3.010 -22.197 0.089 1.00 45.44 88 LYS A N 1
ATOM 718 C CA . LYS A 1 88 ? -1.765 -22.662 -0.521 1.00 45.44 88 LYS A CA 1
ATOM 719 C C . LYS A 1 88 ? -0.613 -22.823 0.475 1.00 45.44 88 LYS A C 1
ATOM 721 O O . LYS A 1 88 ? 0.324 -23.538 0.141 1.00 45.44 88 LYS A O 1
ATOM 726 N N . TRP A 1 89 ? -0.674 -22.203 1.659 1.00 44.56 89 TRP A N 1
ATOM 727 C CA . TRP A 1 89 ? 0.347 -22.354 2.701 1.00 44.56 89 TRP A CA 1
ATOM 728 C C . TRP A 1 89 ? -0.044 -23.250 3.879 1.00 44.56 89 TRP A C 1
ATOM 730 O O . TRP A 1 89 ? 0.850 -23.672 4.598 1.00 44.56 89 TRP A O 1
ATOM 740 N N . GLU A 1 90 ? -1.318 -23.621 4.047 1.00 49.00 90 GLU 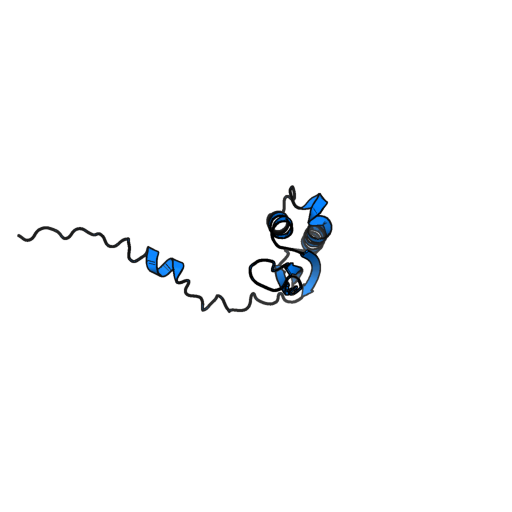A N 1
ATOM 741 C CA . GLU A 1 90 ? -1.707 -24.601 5.082 1.00 49.00 90 GLU A CA 1
ATOM 742 C C . GLU A 1 90 ? -1.117 -25.991 4.800 1.00 49.00 90 GLU A C 1
ATOM 744 O O . GLU A 1 90 ? -0.861 -26.758 5.721 1.00 49.00 90 GLU A O 1
ATOM 749 N N . ASN A 1 91 ? -0.838 -26.283 3.525 1.00 45.53 91 ASN A N 1
ATOM 750 C CA . ASN A 1 91 ? -0.200 -27.522 3.076 1.00 45.53 91 ASN A CA 1
ATOM 751 C C . ASN A 1 91 ? 1.285 -27.357 2.711 1.00 45.53 91 ASN A C 1
ATOM 753 O O . ASN A 1 91 ? 1.899 -28.317 2.244 1.00 45.53 91 ASN A O 1
ATOM 757 N N . ASN A 1 92 ? 1.872 -26.163 2.873 1.00 43.84 92 ASN A N 1
ATOM 758 C CA . ASN A 1 92 ? 3.314 -26.002 2.689 1.00 43.84 92 ASN A CA 1
ATOM 759 C C . ASN A 1 92 ? 3.982 -26.375 4.004 1.00 43.84 92 ASN A C 1
ATOM 761 O O . ASN A 1 92 ? 4.255 -25.522 4.841 1.00 43.84 92 ASN A O 1
ATOM 765 N N . ASP A 1 93 ? 4.231 -27.670 4.171 1.00 47.72 93 ASP A N 1
ATOM 766 C CA . ASP A 1 93 ? 5.250 -28.132 5.097 1.00 47.72 93 ASP A CA 1
ATOM 767 C C . ASP A 1 93 ? 6.576 -27.560 4.573 1.00 47.72 93 ASP A C 1
ATOM 769 O O . ASP A 1 93 ? 7.045 -27.979 3.504 1.00 47.72 93 ASP A O 1
ATOM 773 N N . PRO A 1 94 ? 7.116 -26.487 5.173 1.00 46.81 94 PRO A N 1
ATOM 774 C CA . PRO A 1 94 ? 8.134 -25.727 4.495 1.00 46.81 94 PRO A CA 1
ATOM 775 C C . PRO A 1 94 ? 9.414 -26.551 4.594 1.00 46.81 94 PRO A C 1
ATOM 777 O O . PRO A 1 94 ? 9.993 -26.720 5.660 1.00 46.81 94 PRO A O 1
ATOM 780 N N . TRP A 1 95 ? 9.838 -27.108 3.459 1.00 51.22 95 TRP A N 1
ATOM 781 C CA . TRP A 1 95 ? 11.013 -27.979 3.326 1.00 51.22 95 TRP A CA 1
ATOM 782 C C . TRP A 1 95 ? 12.287 -27.388 3.962 1.00 51.22 95 TRP A C 1
ATOM 784 O O . TRP A 1 95 ? 13.153 -28.130 4.410 1.00 51.22 95 TRP A O 1
ATOM 794 N N . LEU A 1 96 ? 12.358 -26.056 4.071 1.00 49.25 96 LEU A N 1
ATOM 795 C CA . LEU A 1 96 ? 13.385 -25.297 4.795 1.00 49.25 96 LEU A CA 1
ATOM 796 C C . LEU A 1 96 ? 13.463 -25.592 6.308 1.00 49.25 96 LEU A C 1
ATOM 798 O O . LEU A 1 96 ? 14.507 -25.360 6.904 1.00 49.25 96 LEU A O 1
ATOM 802 N N . TRP A 1 97 ? 12.400 -26.108 6.930 1.00 45.97 97 TRP A N 1
ATOM 803 C CA . TRP A 1 97 ? 12.330 -26.393 8.372 1.00 45.97 97 TRP A CA 1
ATOM 804 C C . TRP A 1 97 ? 12.567 -27.867 8.702 1.00 45.97 97 TRP A C 1
ATOM 806 O O . TRP A 1 97 ? 12.881 -28.185 9.846 1.00 45.97 97 TRP A O 1
ATOM 816 N N . ARG A 1 98 ? 12.476 -28.771 7.714 1.00 47.22 98 ARG A N 1
ATOM 817 C CA . ARG A 1 98 ? 12.772 -30.199 7.919 1.00 47.22 98 ARG A CA 1
ATOM 818 C C . ARG A 1 98 ? 14.258 -30.449 8.192 1.00 47.22 98 ARG A C 1
ATOM 820 O O . ARG A 1 98 ? 14.585 -31.293 9.015 1.00 47.22 98 ARG A O 1
ATOM 827 N N . ASN A 1 99 ? 15.142 -29.644 7.604 1.00 49.16 99 ASN A N 1
ATOM 828 C CA . ASN A 1 99 ? 16.591 -29.830 7.733 1.00 49.16 99 ASN A CA 1
ATOM 829 C C . ASN A 1 99 ? 17.193 -29.206 9.008 1.00 49.16 99 ASN A C 1
ATOM 831 O O . ASN A 1 99 ? 18.373 -29.391 9.268 1.00 49.16 99 ASN A O 1
ATOM 835 N N . LEU A 1 100 ? 16.414 -28.470 9.813 1.00 47.72 100 LEU A N 1
ATOM 836 C CA . LEU A 1 100 ? 16.903 -27.867 11.067 1.00 47.72 100 LEU A CA 1
ATOM 837 C C . LEU A 1 100 ? 16.718 -28.781 12.289 1.00 47.72 100 LEU A C 1
ATOM 839 O O . LEU A 1 100 ? 17.300 -28.523 13.340 1.00 47.72 100 LEU A O 1
ATOM 843 N N . VAL A 1 101 ? 15.908 -29.838 12.166 1.00 48.00 101 VAL A N 1
ATOM 844 C CA . VAL A 1 101 ? 15.685 -30.821 13.241 1.00 48.00 101 VAL A CA 1
ATOM 845 C C . VAL A 1 101 ? 16.675 -31.988 13.144 1.00 48.00 101 VAL A C 1
ATOM 847 O O . VAL A 1 101 ? 17.047 -32.553 14.170 1.00 48.00 101 VAL A O 1
ATOM 850 N N . GLU A 1 102 ? 17.156 -32.318 11.941 1.00 48.78 102 GLU A N 1
ATOM 851 C CA . GLU A 1 102 ? 18.116 -33.415 11.739 1.00 48.78 102 GLU A CA 1
ATOM 852 C C . GLU A 1 102 ? 19.539 -33.079 12.227 1.00 48.78 102 GLU A C 1
ATOM 854 O O . GLU A 1 102 ? 20.258 -33.984 12.643 1.00 48.78 102 GLU A O 1
ATOM 859 N N . ASP A 1 103 ? 19.913 -31.797 12.315 1.00 48.19 103 ASP A N 1
ATOM 860 C CA . ASP A 1 103 ? 21.252 -31.375 12.768 1.00 48.19 103 ASP A CA 1
ATOM 861 C C . ASP A 1 103 ? 21.410 -31.244 14.301 1.00 48.19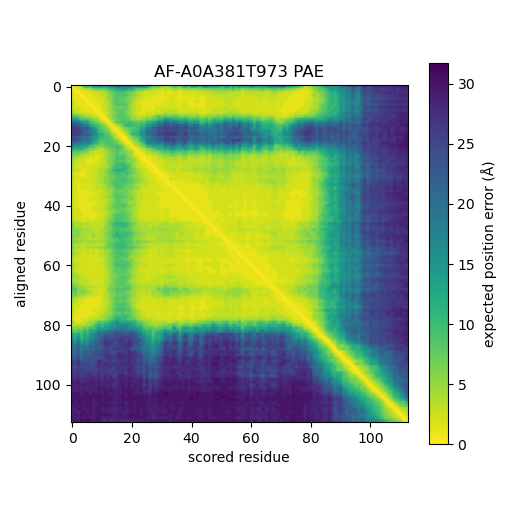 103 ASP A C 1
ATOM 863 O O . ASP A 1 103 ? 22.483 -30.882 14.782 1.00 48.19 103 ASP A O 1
ATOM 867 N N . ASN A 1 104 ? 20.386 -31.580 15.102 1.00 49.69 104 ASN A N 1
ATOM 868 C CA . ASN A 1 104 ? 20.450 -31.516 16.575 1.00 49.69 104 ASN A CA 1
ATOM 869 C C . ASN A 1 104 ? 20.415 -32.878 17.300 1.00 49.69 104 ASN A C 1
ATOM 871 O O . ASN A 1 104 ? 20.229 -32.921 18.516 1.00 49.69 104 ASN A O 1
ATOM 875 N N . PHE A 1 105 ? 20.683 -33.988 16.605 1.00 44.84 105 PHE A N 1
ATOM 876 C CA . PHE A 1 105 ? 20.932 -35.295 17.235 1.00 44.84 105 PHE A CA 1
ATOM 877 C C . PHE A 1 105 ? 22.408 -35.714 17.159 1.00 44.84 105 PHE A C 1
ATOM 879 O O . PHE A 1 105 ? 22.740 -36.832 16.781 1.00 44.84 105 PHE A O 1
ATOM 886 N N . LEU A 1 106 ? 23.316 -34.835 17.589 1.00 45.44 106 LEU A N 1
ATOM 887 C CA . LEU A 1 106 ? 24.629 -35.258 18.087 1.00 45.44 106 LEU A CA 1
ATOM 888 C C . LEU A 1 106 ? 24.555 -35.429 19.608 1.00 45.44 106 LEU A C 1
ATOM 890 O O . LEU A 1 106 ? 25.148 -34.669 20.370 1.00 45.44 106 LEU A O 1
ATOM 894 N N . THR A 1 107 ? 23.821 -36.438 20.071 1.00 51.66 107 THR A N 1
ATOM 895 C CA . THR A 1 107 ? 24.118 -37.025 21.383 1.00 51.66 107 THR A CA 1
ATOM 896 C C . THR A 1 107 ? 25.318 -37.956 21.204 1.00 51.66 107 THR A C 1
ATOM 898 O O . THR A 1 107 ? 25.185 -38.932 20.464 1.00 51.66 107 THR A O 1
ATOM 901 N N . PRO A 1 108 ? 26.483 -37.699 21.827 1.00 48.50 108 PRO A N 1
ATOM 902 C CA . PRO A 1 108 ? 27.574 -38.664 21.805 1.00 48.50 108 PRO A CA 1
ATOM 903 C C . PRO A 1 108 ? 27.133 -39.921 22.568 1.00 48.50 108 PRO A C 1
ATOM 905 O O . PRO A 1 108 ? 26.667 -39.823 23.705 1.00 48.50 108 PRO A O 1
ATOM 908 N N . GLU A 1 109 ? 27.245 -41.094 21.939 1.00 51.59 109 GLU A N 1
ATOM 909 C CA . GLU A 1 109 ? 27.010 -42.378 22.608 1.00 51.59 109 GLU A CA 1
ATOM 910 C C . GLU A 1 109 ? 27.939 -42.519 23.830 1.00 51.59 109 GLU A C 1
ATOM 912 O O . GLU A 1 109 ? 29.122 -42.163 23.749 1.00 51.59 109 GLU A O 1
ATOM 917 N N . PRO A 1 110 ? 27.451 -43.036 24.974 1.00 56.91 110 PRO A N 1
ATOM 918 C CA . PRO A 1 110 ? 28.326 -43.357 26.091 1.00 56.91 110 PRO A CA 1
ATOM 919 C C . PRO A 1 110 ? 29.223 -44.557 25.732 1.00 56.91 110 PRO A C 1
ATOM 921 O O . PRO A 1 110 ? 28.780 -45.464 25.024 1.00 56.91 110 PRO A O 1
ATOM 924 N N . PRO A 1 111 ? 30.477 -44.593 26.220 1.00 55.28 111 PRO A N 1
ATOM 925 C CA . PRO A 1 111 ? 31.419 -45.644 25.861 1.00 55.28 111 PRO A CA 1
ATOM 926 C C . PRO A 1 111 ? 30.951 -47.015 26.385 1.00 55.28 111 PRO A C 1
ATOM 928 O O . PRO A 1 111 ? 30.408 -47.086 27.493 1.00 55.28 111 PRO A O 1
ATOM 931 N N . PRO A 1 112 ? 31.164 -48.104 25.621 1.00 64.06 112 PRO A N 1
ATOM 932 C CA . PRO A 1 112 ? 30.833 -49.454 26.069 1.00 64.06 112 PRO A CA 1
ATOM 933 C C . PRO A 1 112 ? 31.684 -49.865 27.283 1.00 64.06 112 PRO A C 1
ATOM 935 O O . PRO A 1 112 ? 32.857 -49.500 27.372 1.00 64.06 112 PRO A O 1
ATOM 938 N N . GLN A 1 113 ? 31.048 -50.592 28.213 1.00 54.28 113 GLN A N 1
ATOM 939 C CA . GLN A 1 113 ? 31.624 -51.116 29.464 1.00 54.28 113 GLN A CA 1
ATOM 940 C C . GLN A 1 113 ? 32.721 -52.158 29.238 1.00 54.28 113 GLN A C 1
ATOM 942 O O . GLN A 1 113 ? 32.570 -52.979 28.305 1.00 54.28 113 GLN A O 1
#

Radius of gyration: 21.09 Å; Cα contacts (8 Å, |Δi|>4): 159; chains: 1; bounding box: 49×62×52 Å

Nearest PDB structures (foldseek):
  7qoh-assembly1_f  TM=3.996E-01  e=5.460E-01  Bacteroides phage crAss001
  8ckb-assembly1_A497  TM=3.952E-01  e=1.335E+00  Bacteroides phage crAss001
  7qoi-assembly1_Be  TM=4.450E-01  e=6.182E+00  Bacteroides phage crAss001
  7qoh-assembly1_e  TM=4.049E-01  e=5.104E+00  Bacteroides phage crAss001

Solvent-accessible surface area (backbone atoms only — not comparable to full-atom values): 6725 Å² total; per-residue (Å²): 121,43,29,25,32,39,36,42,37,33,32,55,44,71,81,89,48,63,91,79,60,72,43,79,49,77,50,69,46,80,32,94,38,66,66,57,15,44,52,54,21,51,37,44,57,37,24,91,82,41,5,81,78,40,90,49,68,67,40,30,50,48,31,56,47,43,77,75,46,37,73,46,65,43,43,42,59,42,83,35,73,72,73,68,78,67,67,76,59,82,75,50,76,55,70,84,60,63,66,67,62,68,76,71,71,82,72,80,78,78,81,85,132

Secondary structure (DSSP, 8-state):
-EEEEEEEEEEE-TTTS-TT-EEEEEEEEE-SSHHHHHHHHHHHHTHHHHTTT-SSHHHHHHHHHHHHHEEEEEEEEEEE------GGGTT---HHHHTTTGGG--PPPPPP-